Protein AF-A0A238LKL2-F1 (afdb_monomer_lite)

Sequence (122 aa):
MRPQIALPLILAACAAAPMTPAEEYAASYVGSYGPTNLCVGQELIVDLWPDRLAIGETACDIASISRAETGISDVGLSVALANCAAEGTAIPNFRVRLLQTQAGLTLASPTDNLILQRCTDL

Radius of gyration: 20.91 Å; chains: 1; bounding box: 32×40×81 Å

Secondary structure (DSSP, 8-state):
---------------PPPPPHHHHIIIII-EEEESTT--SS-S--EEE-SSEEEETTEEEEEEEEEEEE-SSS-EEEEEEEEEEEETTEE----EEEEEEETTEEEEE-SS-EEEEEE----

Organism: NCBI:txid1819565

Structure (mmCIF, N/CA/C/O backbone):
data_AF-A0A238LKL2-F1
#
_entry.id   AF-A0A238LKL2-F1
#
loop_
_atom_site.group_PDB
_atom_site.id
_atom_site.type_symbol
_atom_site.label_atom_id
_atom_site.label_alt_id
_atom_site.label_comp_id
_atom_site.label_asym_id
_atom_site.label_entity_id
_atom_site.label_seq_id
_atom_site.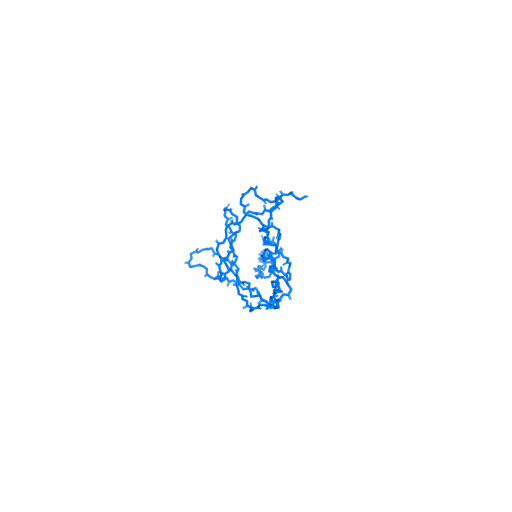pdbx_PDB_ins_code
_atom_site.Cartn_x
_atom_site.Cartn_y
_atom_site.Cartn_z
_atom_site.occupancy
_atom_site.B_iso_or_equiv
_atom_site.auth_seq_id
_atom_site.auth_comp_id
_atom_site.auth_asym_id
_atom_site.auth_atom_id
_atom_site.pdbx_PDB_model_num
ATOM 1 N N . MET A 1 1 ? 12.052 -26.686 -64.035 1.00 48.16 1 MET A N 1
ATOM 2 C CA . MET A 1 1 ? 11.518 -27.205 -62.757 1.00 48.16 1 MET A CA 1
ATOM 3 C C . MET A 1 1 ? 12.567 -27.016 -61.671 1.00 48.16 1 MET A C 1
ATOM 5 O O . MET A 1 1 ? 13.606 -27.657 -61.734 1.00 48.16 1 MET A O 1
ATOM 9 N N . ARG A 1 2 ? 12.330 -26.103 -60.725 1.00 45.91 2 ARG A N 1
ATOM 10 C CA . ARG A 1 2 ? 13.059 -25.976 -59.452 1.00 45.91 2 ARG A CA 1
ATOM 11 C C . ARG A 1 2 ? 12.063 -25.424 -58.424 1.00 45.91 2 ARG A C 1
ATOM 13 O O . ARG A 1 2 ? 11.597 -24.308 -58.637 1.00 45.91 2 ARG A O 1
ATOM 20 N N . PRO A 1 3 ? 11.686 -26.172 -57.376 1.00 48.19 3 PRO A N 1
ATOM 21 C CA . PRO A 1 3 ? 10.827 -25.637 -56.333 1.00 48.19 3 PRO A CA 1
ATOM 22 C C . PRO A 1 3 ? 11.691 -24.815 -55.371 1.00 48.19 3 PRO A C 1
ATOM 24 O O . PRO A 1 3 ? 12.616 -25.341 -54.754 1.00 48.19 3 PRO A O 1
ATOM 27 N N . GLN A 1 4 ? 11.424 -23.513 -55.271 1.00 58.84 4 GLN A N 1
ATOM 28 C CA . GLN A 1 4 ? 11.949 -22.687 -54.186 1.00 58.84 4 GLN A CA 1
ATOM 29 C C . GLN A 1 4 ? 11.039 -22.883 -52.974 1.00 58.84 4 GLN A C 1
ATOM 31 O O . GLN A 1 4 ? 9.890 -22.451 -52.968 1.00 58.84 4 GLN A O 1
ATOM 36 N N . ILE A 1 5 ? 11.552 -23.593 -51.973 1.00 58.19 5 ILE A N 1
ATOM 37 C CA . ILE A 1 5 ? 10.902 -23.769 -50.678 1.00 58.19 5 ILE A CA 1
ATOM 38 C C . ILE A 1 5 ? 11.093 -22.459 -49.910 1.00 58.19 5 ILE A C 1
ATOM 40 O O . ILE A 1 5 ? 12.181 -22.177 -49.412 1.00 58.19 5 ILE A O 1
ATOM 44 N N . ALA A 1 6 ? 10.046 -21.638 -49.854 1.00 57.47 6 ALA A N 1
ATOM 45 C CA . ALA A 1 6 ? 9.969 -20.520 -48.926 1.00 57.47 6 ALA A CA 1
ATOM 46 C C . ALA A 1 6 ? 9.584 -21.075 -47.547 1.00 57.47 6 ALA A C 1
ATOM 48 O O . ALA A 1 6 ? 8.471 -21.556 -47.347 1.00 57.47 6 ALA A O 1
ATOM 49 N N . LEU A 1 7 ? 10.537 -21.057 -46.619 1.00 55.75 7 LEU A N 1
ATOM 50 C CA . LEU A 1 7 ? 10.347 -21.441 -45.224 1.00 55.75 7 LEU A CA 1
ATOM 51 C C . LEU A 1 7 ? 9.732 -20.244 -44.470 1.00 55.75 7 LEU A C 1
ATOM 53 O O . LEU A 1 7 ? 10.362 -19.184 -44.443 1.00 55.75 7 LEU A O 1
ATOM 57 N N . PRO A 1 8 ?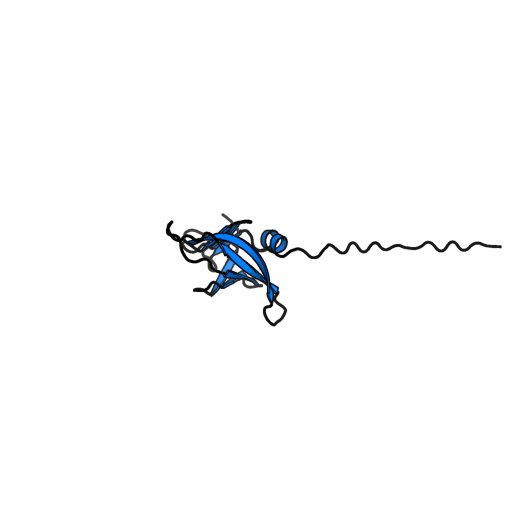 8.534 -20.346 -43.865 1.00 58.03 8 PRO A N 1
ATOM 58 C CA . PRO A 1 8 ? 7.998 -19.258 -43.061 1.00 58.03 8 PRO A CA 1
ATOM 59 C C . PRO A 1 8 ? 8.697 -19.250 -41.696 1.00 58.03 8 PRO A C 1
ATOM 61 O O . PRO A 1 8 ? 8.482 -20.135 -40.870 1.00 58.03 8 PRO A O 1
ATOM 64 N N . LEU A 1 9 ? 9.536 -18.239 -41.447 1.00 55.72 9 LEU A N 1
ATOM 65 C CA . LEU A 1 9 ? 9.941 -17.882 -40.087 1.00 55.72 9 LEU A CA 1
ATOM 66 C C . LEU A 1 9 ? 8.713 -17.327 -39.356 1.00 55.72 9 LEU A C 1
ATOM 68 O O . LEU A 1 9 ? 8.386 -16.147 -39.465 1.00 55.72 9 LEU A O 1
ATOM 72 N N . ILE A 1 10 ? 8.028 -18.182 -38.604 1.00 56.00 10 ILE A N 1
ATOM 73 C CA . ILE A 1 10 ? 7.057 -17.747 -37.603 1.00 56.00 10 ILE A CA 1
ATOM 74 C C . ILE A 1 10 ? 7.871 -17.301 -36.384 1.00 56.00 10 ILE A C 1
ATOM 76 O O . ILE A 1 10 ? 8.247 -18.118 -35.545 1.00 56.00 10 ILE A O 1
ATOM 80 N N . LEU A 1 11 ? 8.191 -16.006 -36.300 1.00 54.12 11 LEU A N 1
ATOM 81 C CA . LEU A 1 11 ? 8.621 -15.406 -35.039 1.00 54.12 11 LEU A CA 1
ATOM 82 C C . LEU A 1 11 ? 7.408 -15.384 -34.106 1.00 54.12 11 LEU A C 1
ATOM 84 O O . LEU A 1 11 ? 6.588 -14.469 -34.153 1.00 54.12 11 LEU A O 1
ATOM 88 N N . ALA A 1 12 ? 7.294 -16.402 -33.257 1.00 53.69 12 ALA A N 1
ATOM 89 C CA . ALA A 1 12 ? 6.486 -16.319 -32.054 1.00 53.69 12 ALA A CA 1
ATOM 90 C C . ALA A 1 12 ? 7.134 -15.266 -31.144 1.00 53.69 12 ALA A C 1
ATOM 92 O O . ALA A 1 12 ? 8.030 -15.564 -30.355 1.00 53.69 12 ALA A O 1
ATOM 93 N N . ALA A 1 13 ? 6.733 -14.005 -31.310 1.00 56.53 13 ALA A N 1
ATOM 94 C CA . ALA A 1 13 ? 7.011 -12.971 -30.334 1.00 56.53 13 ALA A CA 1
ATOM 95 C C . ALA A 1 13 ? 6.342 -13.412 -29.029 1.00 56.53 13 ALA A C 1
ATOM 97 O O . ALA A 1 13 ? 5.120 -13.378 -28.899 1.00 56.53 13 ALA A O 1
ATOM 98 N N . CYS A 1 14 ? 7.151 -13.887 -28.086 1.00 49.72 14 CYS A N 1
ATOM 99 C CA . CYS A 1 14 ? 6.737 -14.148 -26.719 1.00 49.72 14 CYS A CA 1
ATOM 100 C C . CYS A 1 14 ? 6.501 -12.783 -26.057 1.00 49.72 14 CYS A C 1
ATOM 102 O O . CYS A 1 14 ? 7.343 -12.273 -25.322 1.00 49.72 14 CYS A O 1
ATOM 104 N N . ALA A 1 15 ? 5.400 -12.121 -26.417 1.00 60.53 15 ALA A N 1
ATOM 105 C CA . ALA A 1 15 ? 4.915 -10.971 -25.682 1.00 60.53 15 ALA A CA 1
ATOM 106 C C . ALA A 1 15 ? 4.465 -11.515 -24.328 1.00 60.53 15 ALA A C 1
ATOM 108 O O . ALA A 1 15 ? 3.402 -12.128 -24.229 1.00 60.53 15 ALA A O 1
ATOM 109 N N . ALA A 1 16 ? 5.318 -11.373 -23.309 1.00 63.62 16 ALA A N 1
ATOM 110 C CA . ALA A 1 16 ? 4.910 -11.608 -21.935 1.00 63.62 16 ALA A CA 1
ATOM 111 C C . ALA A 1 16 ? 3.613 -10.822 -21.718 1.00 63.62 16 ALA A C 1
ATOM 113 O O . ALA A 1 16 ? 3.560 -9.623 -22.013 1.00 63.62 16 ALA A O 1
ATOM 114 N N . ALA A 1 17 ? 2.550 -11.520 -21.313 1.00 72.25 17 ALA A N 1
ATOM 115 C CA . ALA A 1 17 ? 1.276 -10.875 -21.053 1.00 72.25 17 ALA A CA 1
ATOM 116 C C . ALA A 1 17 ? 1.506 -9.715 -20.068 1.00 72.25 17 ALA A C 1
ATOM 118 O O . ALA A 1 17 ? 2.315 -9.861 -19.144 1.00 72.25 17 ALA A O 1
ATOM 119 N N . PRO A 1 18 ? 0.856 -8.555 -20.269 1.00 79.56 18 PRO A N 1
ATOM 120 C CA . PRO A 1 18 ? 1.010 -7.442 -19.351 1.00 79.56 18 PRO A CA 1
ATOM 121 C C . PRO A 1 18 ? 0.572 -7.891 -17.958 1.00 79.56 18 PRO A C 1
ATOM 123 O O . PRO A 1 18 ? -0.523 -8.425 -17.784 1.00 79.56 18 PRO A O 1
ATOM 126 N N . MET A 1 19 ? 1.451 -7.670 -16.985 1.00 87.62 19 MET A N 1
ATOM 127 C CA . MET A 1 19 ? 1.216 -8.016 -15.590 1.00 87.62 19 MET A CA 1
ATOM 128 C C . MET A 1 19 ? -0.057 -7.328 -15.079 1.00 87.62 19 MET A C 1
ATOM 130 O O . MET A 1 19 ? -0.295 -6.134 -15.324 1.00 87.62 19 MET A O 1
ATOM 134 N N . THR A 1 20 ? -0.896 -8.083 -14.376 1.00 92.56 20 THR A N 1
ATOM 135 C CA . THR A 1 20 ? -2.088 -7.546 -13.719 1.00 92.56 20 THR A CA 1
ATOM 136 C C . THR A 1 20 ? -1.687 -6.624 -12.559 1.00 92.56 20 THR A C 1
ATOM 138 O O . THR A 1 20 ? -0.599 -6.765 -12.002 1.00 92.56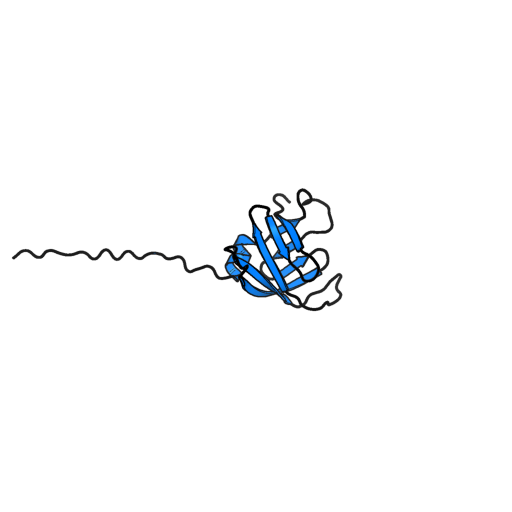 20 THR A O 1
ATOM 141 N N . PRO A 1 21 ? -2.553 -5.685 -12.133 1.00 93.69 21 PRO A N 1
ATOM 142 C CA . PRO A 1 21 ? -2.243 -4.804 -11.002 1.00 93.69 21 PRO A CA 1
ATOM 143 C C . PRO A 1 21 ? -1.941 -5.556 -9.698 1.00 93.69 21 PRO A C 1
ATOM 145 O O . PRO A 1 21 ? -1.126 -5.100 -8.902 1.00 93.69 21 PRO A O 1
ATOM 148 N N . ALA A 1 22 ? -2.580 -6.709 -9.481 1.00 93.75 22 ALA A N 1
ATOM 149 C CA . ALA A 1 22 ? -2.342 -7.537 -8.302 1.00 93.75 22 ALA A CA 1
ATOM 150 C C . ALA A 1 22 ? -0.974 -8.234 -8.348 1.00 93.75 22 ALA A C 1
ATOM 152 O O . ALA A 1 22 ? -0.264 -8.261 -7.346 1.00 93.75 22 ALA A O 1
ATOM 153 N N . GLU A 1 23 ? -0.573 -8.749 -9.512 1.00 93.94 23 GLU A N 1
ATOM 154 C CA . GLU A 1 23 ? 0.769 -9.311 -9.703 1.00 93.94 23 GLU A CA 1
ATOM 155 C C . GLU A 1 23 ? 1.850 -8.231 -9.555 1.00 93.94 23 GLU A C 1
ATOM 157 O O . GLU A 1 23 ? 2.871 -8.468 -8.914 1.00 93.94 23 GLU A O 1
ATOM 162 N N . GLU A 1 24 ? 1.606 -7.025 -10.077 1.00 93.00 24 GLU A N 1
ATOM 163 C CA . GLU A 1 24 ? 2.516 -5.885 -9.931 1.00 93.00 24 GLU A CA 1
ATOM 164 C C . GLU A 1 24 ? 2.677 -5.479 -8.465 1.00 93.00 24 GLU A C 1
ATOM 166 O O . GLU A 1 24 ? 3.800 -5.275 -7.997 1.00 93.00 24 GLU A O 1
ATOM 171 N N . TYR A 1 25 ? 1.569 -5.422 -7.724 1.00 94.12 25 TYR A N 1
ATOM 172 C CA . TYR A 1 25 ? 1.578 -5.179 -6.288 1.00 94.12 25 TYR A CA 1
ATOM 173 C C . TYR A 1 25 ? 2.430 -6.212 -5.545 1.00 94.12 25 TYR A C 1
ATOM 175 O O . TYR A 1 25 ? 3.361 -5.848 -4.825 1.00 94.12 25 TYR A O 1
ATOM 183 N N . ALA A 1 26 ? 2.162 -7.498 -5.777 1.00 94.19 26 ALA A N 1
ATOM 184 C CA . ALA A 1 26 ? 2.884 -8.585 -5.130 1.00 94.19 26 ALA A CA 1
ATOM 185 C C . ALA A 1 26 ? 4.387 -8.563 -5.453 1.00 94.19 26 ALA A C 1
ATOM 187 O O . ALA A 1 26 ? 5.210 -8.783 -4.569 1.00 94.19 2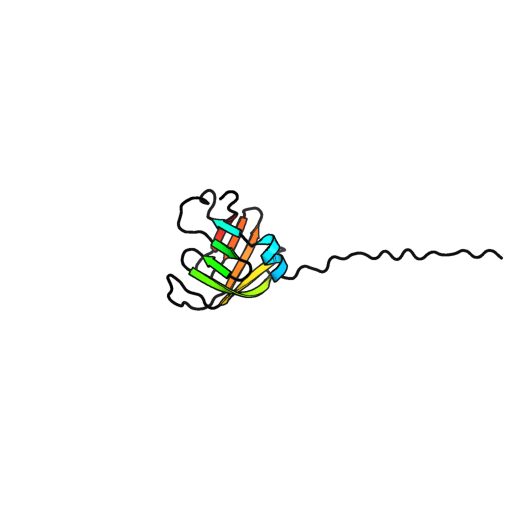6 ALA A O 1
ATOM 188 N N . ALA A 1 27 ? 4.751 -8.272 -6.703 1.00 91.81 27 ALA A N 1
ATOM 189 C CA . ALA A 1 27 ? 6.139 -8.291 -7.150 1.00 91.81 27 ALA A CA 1
ATOM 190 C C . ALA A 1 27 ? 6.938 -7.047 -6.728 1.00 91.81 27 ALA A C 1
ATOM 192 O O . ALA A 1 27 ? 8.129 -7.156 -6.445 1.00 91.81 27 ALA A O 1
ATOM 193 N N . SER A 1 28 ? 6.308 -5.868 -6.717 1.00 90.75 28 SER A N 1
ATOM 194 C CA . SER A 1 28 ? 7.025 -4.585 -6.610 1.00 90.75 28 SER A CA 1
ATOM 195 C C . SER A 1 28 ? 6.781 -3.838 -5.298 1.00 90.75 28 SER A C 1
ATOM 197 O O . SER A 1 28 ? 7.641 -3.066 -4.870 1.00 90.75 28 SER A O 1
ATOM 199 N N . TYR A 1 29 ? 5.641 -4.069 -4.644 1.00 93.75 29 TYR A N 1
ATOM 200 C CA . TYR A 1 29 ? 5.193 -3.282 -3.492 1.00 93.75 29 TYR A CA 1
ATOM 201 C C . TYR A 1 29 ? 5.167 -4.069 -2.181 1.00 93.75 29 TYR A C 1
ATOM 203 O O . TYR A 1 29 ? 5.236 -3.458 -1.128 1.00 93.75 29 TYR A O 1
ATOM 211 N N . VAL A 1 30 ? 5.095 -5.402 -2.197 1.00 94.75 30 VAL A N 1
ATOM 212 C CA . VAL A 1 30 ? 5.135 -6.188 -0.951 1.00 94.75 30 VAL A CA 1
ATOM 213 C C . VAL A 1 30 ? 6.477 -5.999 -0.235 1.00 94.75 30 VAL A C 1
ATOM 215 O O . VAL A 1 30 ? 7.550 -6.051 -0.853 1.00 94.75 30 VAL A O 1
ATOM 218 N N . GLY A 1 31 ? 6.409 -5.766 1.075 1.00 92.06 31 GLY A N 1
ATOM 219 C CA . GLY A 1 31 ? 7.550 -5.500 1.944 1.00 92.06 31 GLY A CA 1
ATOM 220 C C . GLY A 1 31 ? 7.222 -4.534 3.082 1.00 92.06 31 GLY A C 1
ATOM 221 O O . GLY A 1 31 ? 6.116 -4.001 3.167 1.00 92.06 31 GLY A O 1
ATOM 222 N N . SER A 1 32 ? 8.218 -4.302 3.931 1.00 90.69 32 SER A N 1
ATOM 223 C CA . SER A 1 32 ? 8.159 -3.328 5.020 1.00 90.69 32 SER A CA 1
ATOM 224 C C . SER A 1 32 ? 8.834 -2.026 4.606 1.00 90.69 32 SER A C 1
ATOM 226 O O . SER A 1 32 ? 9.887 -2.024 3.955 1.00 90.69 32 SER A O 1
ATOM 228 N N . TYR A 1 33 ? 8.221 -0.914 4.985 1.00 90.38 33 TYR A N 1
ATOM 229 C CA . TYR A 1 33 ? 8.642 0.426 4.611 1.00 90.38 33 TYR A CA 1
ATOM 230 C C . TYR A 1 33 ? 8.642 1.341 5.827 1.00 90.38 33 TYR A C 1
ATOM 232 O O . TYR A 1 33 ? 7.744 1.280 6.662 1.00 90.38 33 TYR A O 1
ATOM 240 N N . GLY A 1 34 ? 9.624 2.232 5.888 1.00 88.69 34 GLY A N 1
ATOM 241 C CA . GLY A 1 34 ? 9.727 3.236 6.940 1.00 88.69 34 GLY A CA 1
ATOM 242 C C . GLY A 1 34 ? 10.219 4.578 6.401 1.00 88.69 34 GLY A C 1
ATOM 243 O O . GLY A 1 34 ? 10.691 4.662 5.262 1.00 88.69 34 GLY A O 1
ATOM 244 N N . PRO A 1 35 ? 10.114 5.657 7.190 1.00 81.19 35 PRO A N 1
ATOM 245 C CA . PRO A 1 35 ? 10.762 6.918 6.859 1.00 81.19 35 PRO A CA 1
ATOM 246 C C . PRO A 1 35 ? 12.288 6.736 6.735 1.00 81.19 35 PRO A C 1
ATOM 248 O O . PRO A 1 35 ? 12.893 5.899 7.406 1.00 81.19 35 PRO A O 1
ATOM 251 N N . THR A 1 36 ? 12.908 7.510 5.841 1.00 70.00 36 THR A N 1
ATOM 252 C CA . THR A 1 36 ? 14.336 7.438 5.479 1.00 70.00 36 THR A CA 1
ATOM 253 C C . THR A 1 36 ? 15.248 7.279 6.710 1.00 70.00 36 THR A C 1
ATOM 255 O O . THR A 1 36 ? 15.207 8.114 7.610 1.00 70.00 36 THR A O 1
ATOM 258 N N . ASN A 1 37 ? 16.106 6.248 6.720 1.00 62.56 37 ASN A N 1
ATOM 259 C CA . ASN A 1 37 ? 17.050 5.875 7.799 1.00 62.56 37 ASN A CA 1
ATOM 260 C C . ASN A 1 37 ? 16.456 5.315 9.111 1.00 62.56 37 ASN A C 1
ATOM 262 O O . ASN A 1 37 ? 17.198 5.174 10.082 1.00 62.56 37 ASN A O 1
ATOM 266 N N . LEU A 1 38 ? 15.162 4.985 9.175 1.00 65.44 38 LEU A N 1
ATOM 267 C CA . LEU A 1 38 ? 14.487 4.628 10.437 1.00 65.44 38 LEU A CA 1
ATOM 268 C C . LEU A 1 38 ? 13.884 3.214 10.461 1.00 65.44 38 LEU A C 1
ATOM 270 O O . LEU A 1 38 ? 12.980 2.937 11.241 1.00 65.44 38 LEU A O 1
ATOM 274 N N . CYS A 1 39 ? 14.402 2.293 9.646 1.00 69.25 39 CYS A N 1
ATOM 275 C CA . CYS A 1 39 ? 13.880 0.924 9.533 1.00 69.25 39 CYS A CA 1
ATOM 276 C C . CYS A 1 39 ? 14.069 0.027 10.773 1.00 69.25 39 CYS A C 1
ATOM 278 O O . CYS A 1 39 ? 13.592 -1.103 10.775 1.00 69.25 39 CYS A O 1
ATOM 280 N N . VAL A 1 40 ? 14.731 0.508 11.832 1.00 60.91 40 VAL A N 1
ATOM 281 C CA . VAL A 1 40 ? 14.961 -0.250 13.070 1.00 60.91 40 VAL A CA 1
ATOM 282 C C . VAL A 1 40 ? 14.462 0.554 14.275 1.00 60.91 40 VAL A C 1
ATOM 284 O O . VAL A 1 40 ? 15.014 1.604 14.594 1.00 60.91 40 VAL A O 1
ATOM 287 N N . GLY A 1 41 ? 13.448 0.033 14.977 1.00 58.66 41 GLY A N 1
ATOM 288 C CA . GLY A 1 41 ? 13.101 0.453 16.344 1.00 58.66 41 GLY A CA 1
ATOM 289 C C . GLY A 1 41 ? 12.115 1.619 16.529 1.00 58.66 41 GLY A C 1
ATOM 290 O O . GLY A 1 41 ? 12.121 2.213 17.608 1.00 58.66 41 GLY A O 1
ATOM 291 N N . GLN A 1 42 ? 11.273 1.970 15.546 1.00 55.84 42 GLN A N 1
ATOM 292 C CA . GLN A 1 42 ? 10.270 3.050 15.682 1.00 55.84 42 GLN A CA 1
ATOM 293 C C . GLN A 1 42 ? 8.896 2.717 15.049 1.00 55.84 42 GLN A C 1
ATOM 295 O O . GLN A 1 42 ? 8.795 1.874 14.163 1.00 55.84 42 GLN A O 1
ATOM 300 N N . GLU A 1 43 ? 7.864 3.429 15.528 1.00 56.03 43 GLU A N 1
ATOM 301 C CA . GLU A 1 43 ? 6.405 3.183 15.455 1.00 56.03 43 GLU A CA 1
ATOM 302 C C . GLU A 1 43 ? 5.714 3.266 14.081 1.00 56.03 43 GLU A C 1
ATOM 304 O O . GLU A 1 43 ? 4.555 2.871 13.974 1.00 56.03 43 GLU A O 1
ATOM 309 N N . LEU A 1 44 ? 6.359 3.773 13.025 1.00 62.53 44 LEU A N 1
ATOM 310 C CA . LEU A 1 44 ? 5.666 4.043 11.756 1.00 62.53 44 LEU A CA 1
ATOM 311 C C . LEU A 1 44 ? 6.217 3.191 10.620 1.00 62.53 44 LEU A C 1
ATOM 313 O O . LEU A 1 44 ? 6.874 3.667 9.692 1.00 62.53 44 LEU A O 1
ATOM 317 N N . ILE A 1 45 ? 5.930 1.899 10.747 1.00 73.38 45 ILE A N 1
ATOM 318 C CA . ILE A 1 45 ? 6.162 0.906 9.709 1.00 73.38 45 ILE A CA 1
ATOM 319 C C . ILE A 1 45 ? 4.882 0.800 8.883 1.00 73.38 45 ILE A C 1
ATOM 321 O O . ILE A 1 45 ? 3.776 0.654 9.412 1.00 73.38 45 ILE A O 1
ATOM 325 N N . VAL A 1 46 ? 5.038 0.926 7.569 1.00 90.12 46 VAL A N 1
ATOM 326 C CA . VAL A 1 46 ? 4.025 0.484 6.619 1.00 90.12 46 VAL A CA 1
ATOM 327 C C . VAL A 1 46 ? 4.415 -0.910 6.174 1.00 90.12 46 VAL A C 1
ATOM 329 O O . VAL A 1 46 ? 5.450 -1.092 5.533 1.00 90.12 46 VAL A O 1
ATOM 332 N N . ASP A 1 47 ? 3.569 -1.878 6.490 1.00 92.06 47 ASP A N 1
ATOM 333 C CA . ASP A 1 47 ? 3.749 -3.261 6.079 1.00 92.06 47 ASP A CA 1
ATOM 334 C C . ASP A 1 47 ? 2.748 -3.604 4.982 1.00 92.06 47 ASP A C 1
ATOM 336 O O . ASP A 1 47 ? 1.530 -3.494 5.147 1.00 92.06 47 ASP A O 1
ATOM 340 N N . LEU A 1 48 ? 3.284 -4.001 3.833 1.00 94.94 48 LEU A N 1
ATOM 341 C CA . LEU A 1 48 ? 2.520 -4.398 2.661 1.00 94.94 48 LEU A CA 1
ATOM 342 C C . LEU A 1 48 ? 2.642 -5.914 2.488 1.00 94.94 48 LEU A C 1
ATOM 344 O O . LEU A 1 48 ? 3.712 -6.411 2.132 1.00 94.94 48 LEU A O 1
ATOM 348 N N . TRP A 1 49 ? 1.548 -6.641 2.712 1.00 95.56 49 TRP A N 1
ATOM 349 C CA . TRP A 1 49 ? 1.415 -8.079 2.458 1.00 95.56 49 TRP A CA 1
ATOM 350 C C . TRP A 1 49 ? 0.555 -8.335 1.219 1.00 95.56 49 TRP A C 1
ATOM 352 O O . TRP A 1 49 ? -0.170 -7.442 0.792 1.00 95.56 49 TRP A O 1
ATOM 362 N N . PRO A 1 50 ? 0.576 -9.551 0.640 1.00 95.75 50 PRO A N 1
ATOM 363 C CA . PRO A 1 50 ? -0.194 -9.852 -0.569 1.00 95.75 50 PRO A CA 1
ATOM 364 C C . PRO A 1 50 ? -1.702 -9.570 -0.468 1.00 95.75 50 PRO A C 1
ATOM 366 O O . PRO A 1 50 ? -2.322 -9.205 -1.463 1.00 95.75 50 PRO A O 1
ATOM 369 N N . ASP A 1 51 ? -2.284 -9.742 0.716 1.00 96.88 51 ASP A N 1
ATOM 370 C CA . ASP A 1 51 ? -3.719 -9.655 0.996 1.00 96.88 51 ASP A CA 1
ATOM 371 C C . ASP A 1 51 ? -4.078 -8.607 2.062 1.00 96.88 51 ASP A C 1
ATOM 373 O O . ASP A 1 51 ? -5.259 -8.356 2.305 1.00 96.88 51 ASP A O 1
ATOM 377 N N . ARG A 1 52 ? -3.080 -7.967 2.679 1.00 96.00 52 ARG A N 1
ATOM 378 C CA . ARG A 1 52 ? -3.257 -7.067 3.822 1.00 96.00 52 ARG A CA 1
ATOM 379 C C . ARG A 1 52 ? -2.295 -5.890 3.759 1.00 96.00 52 ARG A C 1
ATOM 381 O O . ARG A 1 52 ? -1.181 -6.000 3.259 1.00 96.00 52 ARG A O 1
ATOM 388 N N . LEU A 1 53 ? -2.703 -4.771 4.338 1.00 94.94 53 LEU A N 1
ATOM 389 C CA . LEU A 1 53 ? -1.880 -3.580 4.500 1.00 94.94 53 LEU A CA 1
ATOM 390 C C . LEU A 1 53 ? -1.972 -3.088 5.948 1.00 94.94 53 LEU A C 1
ATOM 392 O O . LEU A 1 53 ? -3.076 -2.993 6.488 1.00 94.94 53 LEU A O 1
ATOM 396 N N . ALA A 1 54 ? -0.836 -2.751 6.561 1.00 93.00 54 ALA A N 1
ATOM 397 C CA . ALA A 1 54 ? -0.786 -2.038 7.835 1.00 93.00 54 ALA A CA 1
ATOM 398 C C . ALA A 1 54 ? -0.034 -0.706 7.717 1.00 93.00 54 ALA A C 1
ATOM 400 O O . ALA A 1 54 ? 0.943 -0.593 6.982 1.00 93.00 54 ALA A O 1
ATOM 401 N N . ILE A 1 55 ? -0.520 0.303 8.440 1.00 90.19 55 ILE A N 1
ATOM 402 C CA . ILE A 1 55 ? 0.073 1.634 8.595 1.00 90.19 55 ILE A CA 1
ATOM 403 C C . ILE A 1 55 ? 0.074 1.930 10.094 1.00 90.19 55 ILE A C 1
ATOM 405 O O . ILE A 1 55 ? -0.981 2.237 10.659 1.00 90.19 55 ILE A O 1
ATOM 409 N N . GLY A 1 56 ? 1.234 1.808 10.742 1.00 87.88 56 GLY A N 1
ATOM 410 C CA . GLY A 1 56 ? 1.310 1.882 12.203 1.00 87.88 56 GLY A CA 1
ATOM 411 C C . GLY A 1 56 ? 0.372 0.854 12.846 1.00 87.88 56 GLY A C 1
ATOM 412 O O . GLY A 1 56 ? 0.437 -0.334 12.540 1.00 87.88 56 GLY A O 1
ATOM 413 N N . GLU A 1 57 ? -0.553 1.313 13.688 1.00 88.06 57 GLU A N 1
ATOM 414 C CA . GLU A 1 57 ? -1.524 0.455 14.391 1.00 88.06 57 GLU A CA 1
ATOM 415 C C . GLU A 1 57 ? -2.810 0.180 13.598 1.00 88.06 57 GLU A C 1
ATOM 417 O O . GLU A 1 57 ? -3.691 -0.552 14.057 1.00 88.06 57 GLU A O 1
ATOM 422 N N . THR A 1 58 ? -2.940 0.772 12.407 1.00 92.12 58 THR A N 1
ATOM 423 C CA . THR A 1 58 ? -4.075 0.531 11.515 1.00 92.12 58 THR A CA 1
ATOM 424 C C . THR A 1 58 ? -3.767 -0.625 10.586 1.00 92.12 58 THR A C 1
ATOM 426 O O . THR A 1 58 ? -2.768 -0.594 9.876 1.00 92.12 58 THR A O 1
ATOM 429 N N . ALA A 1 59 ? -4.656 -1.609 10.513 1.00 94.62 59 ALA A N 1
ATOM 430 C CA . ALA A 1 59 ? -4.538 -2.713 9.577 1.00 94.62 59 ALA A CA 1
ATOM 431 C C . ALA A 1 59 ? -5.852 -2.970 8.836 1.00 94.62 59 ALA A C 1
ATOM 433 O O . ALA A 1 59 ? -6.928 -2.934 9.430 1.00 94.62 59 ALA A O 1
ATOM 434 N N . CYS A 1 60 ? -5.747 -3.261 7.543 1.00 97.50 60 CYS A N 1
ATOM 435 C CA . CYS A 1 60 ? -6.879 -3.504 6.656 1.00 97.50 60 CYS A CA 1
ATOM 436 C C . CYS A 1 60 ? -6.600 -4.670 5.703 1.00 97.50 60 CYS A C 1
ATOM 438 O O . CYS A 1 60 ? -5.457 -4.873 5.288 1.00 97.50 60 CYS A O 1
ATOM 440 N N . ASP A 1 61 ? -7.654 -5.353 5.273 1.00 98.25 61 ASP A N 1
ATOM 441 C CA . ASP A 1 61 ? -7.606 -6.313 4.172 1.00 98.25 61 ASP A CA 1
ATOM 442 C C . ASP A 1 61 ? -7.612 -5.581 2.826 1.00 98.25 61 ASP A C 1
ATOM 444 O O . ASP A 1 61 ? -8.219 -4.516 2.669 1.00 98.25 61 ASP A O 1
ATOM 448 N N . ILE A 1 62 ? -6.978 -6.167 1.816 1.00 97.94 62 ILE A N 1
ATOM 449 C CA . ILE A 1 62 ? -6.999 -5.646 0.451 1.00 97.94 62 ILE A CA 1
ATOM 450 C C . ILE A 1 62 ? -8.230 -6.188 -0.276 1.00 97.94 62 ILE A C 1
ATOM 452 O O . ILE A 1 62 ? -8.326 -7.372 -0.584 1.00 97.94 62 ILE A O 1
ATOM 456 N N . ALA A 1 63 ? -9.168 -5.302 -0.610 1.00 98.06 63 ALA A N 1
ATOM 457 C CA . ALA A 1 63 ? -10.384 -5.665 -1.335 1.00 98.06 63 ALA A CA 1
ATOM 458 C C . ALA A 1 63 ? -10.197 -5.663 -2.858 1.00 98.06 63 ALA A C 1
ATOM 460 O O . ALA A 1 63 ? -10.787 -6.477 -3.565 1.00 98.06 63 ALA A O 1
ATOM 461 N N . SER A 1 64 ? -9.427 -4.712 -3.395 1.00 97.25 64 SER A N 1
ATOM 462 C CA . SER A 1 64 ? -9.110 -4.662 -4.829 1.00 97.25 64 SER A CA 1
ATOM 463 C C . SER A 1 64 ? -7.893 -3.793 -5.114 1.00 97.25 64 SER A C 1
ATOM 465 O O . SER A 1 64 ? -7.610 -2.841 -4.386 1.00 97.25 64 SER A O 1
ATOM 467 N N . ILE A 1 65 ? -7.208 -4.094 -6.217 1.00 96.81 65 ILE A N 1
ATOM 468 C CA . ILE A 1 65 ? -6.062 -3.332 -6.713 1.00 96.81 65 ILE A CA 1
ATOM 469 C C . ILE A 1 65 ? -6.341 -2.949 -8.164 1.00 96.81 65 ILE A C 1
ATOM 471 O O . ILE A 1 65 ? -6.662 -3.801 -8.992 1.00 96.81 65 ILE A O 1
ATOM 475 N N . SER A 1 66 ? -6.220 -1.664 -8.480 1.00 95.06 66 SER A N 1
ATOM 476 C CA . SER A 1 66 ? -6.408 -1.131 -9.829 1.00 95.06 66 SER A CA 1
ATOM 477 C C . SER A 1 66 ? -5.281 -0.172 -10.193 1.00 95.06 66 SER A C 1
ATOM 479 O O . SER A 1 66 ? -4.671 0.434 -9.315 1.00 95.06 66 SER A O 1
ATOM 481 N N . ARG A 1 67 ? -5.017 0.020 -11.489 1.00 91.81 67 ARG A N 1
ATOM 482 C CA . ARG A 1 67 ? -4.082 1.065 -11.932 1.00 91.81 67 ARG A CA 1
ATOM 483 C C . ARG A 1 67 ? -4.659 2.435 -11.580 1.00 91.81 67 ARG A C 1
ATOM 485 O O . ARG A 1 67 ? -5.845 2.680 -11.793 1.00 91.81 67 ARG A O 1
ATOM 492 N N . ALA A 1 68 ? -3.832 3.301 -11.012 1.00 84.38 68 ALA A N 1
ATOM 493 C CA . ALA A 1 68 ? -4.154 4.701 -10.807 1.00 84.38 68 ALA A CA 1
ATOM 494 C C . ALA A 1 68 ? -3.485 5.503 -11.921 1.00 84.38 68 ALA A C 1
ATOM 496 O O . ALA A 1 68 ? -2.258 5.540 -12.002 1.00 84.38 68 ALA A O 1
ATOM 497 N N . GLU A 1 69 ? -4.273 6.172 -12.756 1.00 69.31 69 GLU A N 1
ATOM 498 C CA . GLU A 1 69 ? -3.721 7.152 -13.684 1.00 69.31 69 GLU A CA 1
ATOM 499 C C . GLU A 1 69 ? -3.248 8.352 -12.859 1.00 69.31 69 GLU A C 1
ATOM 501 O O . GLU A 1 69 ? -4.042 9.087 -12.269 1.00 69.31 69 GLU A O 1
ATOM 506 N N . THR A 1 70 ? -1.932 8.514 -12.731 1.00 60.28 70 THR A N 1
ATOM 507 C CA . THR A 1 70 ? -1.364 9.805 -12.351 1.00 60.28 70 THR A CA 1
ATOM 508 C C . THR A 1 70 ? -1.062 10.512 -13.670 1.00 60.28 70 THR A C 1
ATOM 510 O O . THR A 1 70 ? -0.552 9.891 -14.597 1.00 60.28 70 THR A O 1
ATOM 513 N N . GLY A 1 71 ? -1.498 11.763 -13.826 1.00 50.25 71 GLY A N 1
ATOM 514 C CA . GLY A 1 71 ? -1.645 12.420 -15.134 1.00 50.25 71 GLY A CA 1
ATOM 515 C C . GLY A 1 71 ? -0.377 12.606 -15.981 1.00 50.25 71 GLY A C 1
ATOM 516 O O . GLY A 1 71 ? -0.457 13.287 -16.998 1.00 50.25 71 GLY A O 1
ATOM 517 N N . ILE A 1 72 ? 0.779 12.058 -15.592 1.00 44.97 72 ILE A N 1
ATOM 518 C CA . ILE A 1 72 ? 2.045 12.146 -16.323 1.00 44.97 72 ILE A CA 1
ATOM 519 C C . ILE A 1 72 ? 2.853 10.865 -16.063 1.00 44.97 72 ILE A C 1
ATOM 521 O O . ILE A 1 72 ? 3.503 10.779 -15.035 1.00 44.97 72 ILE A O 1
ATOM 525 N N . SER A 1 73 ? 2.806 9.896 -16.988 1.00 52.22 73 SER A N 1
ATOM 526 C CA . SER A 1 73 ? 3.689 8.711 -17.156 1.00 52.22 73 SER A CA 1
ATOM 527 C C . SER A 1 73 ? 3.974 7.763 -15.974 1.00 52.22 73 SER A C 1
ATOM 529 O O . SER A 1 73 ? 4.447 6.653 -16.211 1.00 52.22 73 SER A O 1
ATOM 531 N N . ASP A 1 74 ? 3.645 8.129 -14.743 1.00 57.75 74 ASP A N 1
ATOM 532 C CA . ASP A 1 74 ? 3.860 7.340 -13.542 1.00 57.75 74 ASP A CA 1
ATOM 533 C C . ASP A 1 74 ? 2.568 6.582 -13.227 1.00 57.75 74 ASP A C 1
ATOM 535 O O . ASP A 1 74 ? 1.602 7.120 -12.679 1.00 57.75 74 ASP A O 1
ATOM 539 N N . VAL A 1 75 ? 2.509 5.317 -13.635 1.00 72.38 75 VAL A N 1
ATOM 540 C CA . VAL A 1 75 ? 1.374 4.446 -13.320 1.00 72.38 75 VAL A CA 1
ATOM 541 C C . VAL A 1 75 ? 1.571 3.918 -11.903 1.00 72.38 75 VAL A C 1
ATOM 543 O O . VAL A 1 75 ? 2.388 3.034 -11.669 1.00 72.38 75 VAL A O 1
ATOM 546 N N . GLY A 1 76 ? 0.834 4.485 -10.950 1.00 89.06 76 GLY A N 1
ATOM 547 C CA . GLY A 1 76 ? 0.751 3.958 -9.589 1.00 89.06 76 GLY A CA 1
ATOM 548 C C . GLY A 1 76 ? -0.349 2.906 -9.453 1.00 89.06 76 GLY A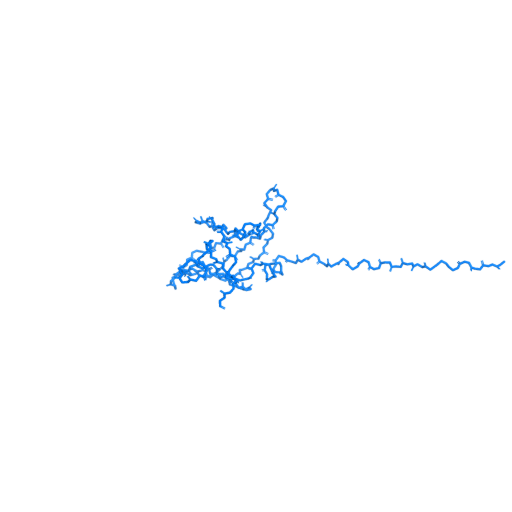 C 1
ATOM 549 O O . GLY A 1 76 ? -1.137 2.659 -10.373 1.00 89.06 76 GLY A O 1
ATOM 550 N N . LEU A 1 77 ? -0.466 2.332 -8.262 1.00 94.25 77 LEU A N 1
ATOM 551 C CA . LEU A 1 77 ? -1.565 1.451 -7.888 1.00 94.25 77 LEU A CA 1
ATOM 552 C C . LEU A 1 77 ? -2.530 2.169 -6.953 1.00 94.25 77 LEU A C 1
ATOM 554 O O . LEU A 1 77 ? -2.139 2.916 -6.061 1.00 94.25 77 LEU A O 1
ATOM 558 N N . SER A 1 78 ? -3.818 1.924 -7.146 1.00 95.38 78 SER A N 1
ATOM 559 C CA . SER A 1 78 ? -4.846 2.256 -6.180 1.00 95.38 78 SER A CA 1
ATOM 560 C C . SER A 1 78 ? -5.337 0.986 -5.505 1.00 95.38 78 SER A C 1
ATOM 562 O O . SER A 1 78 ? -5.832 0.079 -6.171 1.00 95.38 78 SER A O 1
ATOM 564 N N . VAL A 1 79 ? -5.238 0.951 -4.181 1.00 96.88 79 VAL A N 1
ATOM 565 C CA . VAL A 1 79 ? -5.605 -0.204 -3.363 1.00 96.88 79 VAL A CA 1
ATOM 566 C C . VAL A 1 79 ? -6.831 0.164 -2.541 1.00 96.88 79 VAL A C 1
ATOM 568 O O . VAL A 1 79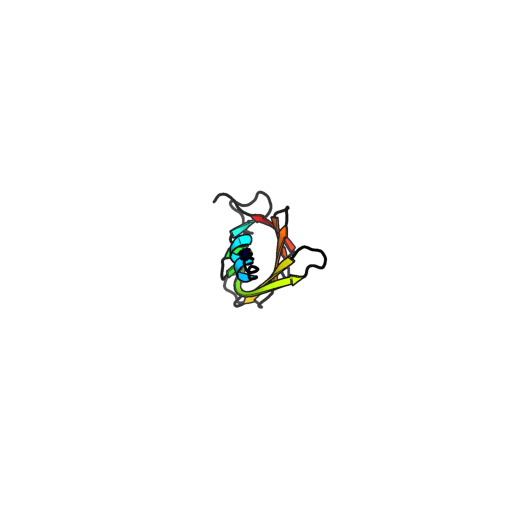 ? -6.791 1.100 -1.742 1.00 96.88 79 VAL A O 1
ATOM 571 N N . ALA A 1 80 ? -7.941 -0.532 -2.775 1.00 97.62 80 ALA A N 1
ATOM 572 C CA . ALA A 1 80 ? -9.131 -0.425 -1.945 1.00 97.62 80 ALA A CA 1
ATOM 573 C C . ALA A 1 80 ? -8.957 -1.316 -0.718 1.00 97.62 80 ALA A C 1
ATOM 575 O O . ALA A 1 80 ? -8.700 -2.512 -0.865 1.00 97.62 80 ALA A O 1
ATOM 576 N N . LEU A 1 81 ? -9.127 -0.736 0.462 1.00 98.00 81 LEU A N 1
ATOM 577 C CA . LEU A 1 81 ? -8.977 -1.420 1.733 1.00 98.00 81 LEU A CA 1
ATOM 578 C C . LEU A 1 81 ? -10.347 -1.694 2.351 1.00 98.00 81 LEU A C 1
ATOM 580 O O . LEU A 1 81 ? -11.264 -0.879 2.240 1.00 98.00 81 LEU A O 1
ATOM 584 N N . ALA A 1 82 ? -10.480 -2.854 2.982 1.00 98.00 82 ALA A N 1
ATOM 585 C CA . ALA A 1 82 ? -11.673 -3.302 3.681 1.00 98.00 82 ALA A CA 1
ATOM 586 C C . ALA A 1 82 ? -11.320 -3.825 5.076 1.00 98.00 82 ALA A C 1
ATOM 588 O O . ALA A 1 82 ? -10.153 -4.058 5.381 1.00 98.00 82 ALA A O 1
ATOM 589 N N . ASN A 1 83 ? -12.340 -4.005 5.917 1.00 97.75 83 ASN A N 1
ATOM 590 C CA . ASN A 1 83 ? -12.203 -4.528 7.279 1.00 97.75 83 ASN A CA 1
ATOM 591 C C . ASN A 1 83 ? -11.124 -3.789 8.090 1.00 97.75 83 ASN A C 1
ATOM 593 O O . ASN A 1 83 ? -10.372 -4.398 8.846 1.00 97.75 83 ASN A O 1
ATOM 597 N N . CYS A 1 84 ? -11.028 -2.471 7.898 1.00 97.31 84 CYS A N 1
ATOM 598 C CA . CYS A 1 84 ? -10.010 -1.665 8.550 1.00 97.31 84 CYS A CA 1
ATOM 599 C C . CYS A 1 84 ? -10.251 -1.575 10.060 1.00 97.31 84 CYS A C 1
ATOM 601 O O . CYS A 1 84 ? -11.362 -1.276 10.507 1.00 97.31 84 CYS A O 1
ATOM 603 N N . ALA A 1 85 ? -9.190 -1.764 10.839 1.00 97.19 85 ALA A N 1
ATOM 604 C CA . ALA A 1 85 ? -9.202 -1.568 12.280 1.00 97.19 85 ALA A CA 1
ATOM 605 C C . ALA A 1 85 ? -7.930 -0.858 12.750 1.00 97.19 85 ALA A C 1
ATOM 607 O O . ALA A 1 85 ? -6.837 -1.196 12.301 1.00 97.19 85 ALA A O 1
ATOM 608 N N . ALA A 1 86 ? -8.080 0.088 13.673 1.00 93.50 86 ALA A N 1
ATOM 609 C CA . ALA A 1 86 ? -6.989 0.750 14.383 1.00 93.50 86 ALA A CA 1
ATOM 610 C C . ALA A 1 86 ? -7.082 0.384 15.866 1.00 93.50 86 ALA A C 1
ATOM 612 O O . ALA A 1 86 ? -8.155 0.519 16.456 1.00 93.50 86 ALA A O 1
ATOM 613 N N . GLU A 1 87 ? -6.004 -0.160 16.439 1.00 90.81 87 GLU A N 1
ATOM 614 C CA . GLU A 1 87 ? -5.977 -0.633 17.838 1.00 90.81 87 GLU A CA 1
ATOM 615 C C . GLU A 1 87 ? -7.142 -1.598 18.174 1.00 90.81 87 GLU A C 1
ATOM 617 O O . GLU A 1 87 ? -7.724 -1.589 19.258 1.00 90.81 87 GLU A O 1
ATOM 622 N N . GLY A 1 88 ? -7.551 -2.419 17.199 1.00 90.94 88 GLY A N 1
ATOM 623 C CA . GLY A 1 88 ? -8.683 -3.348 17.327 1.00 90.94 88 GLY A CA 1
ATOM 624 C C . GLY A 1 88 ? -10.074 -2.708 17.213 1.00 90.94 88 GLY A C 1
ATOM 625 O O . GLY A 1 88 ? -11.074 -3.426 17.201 1.00 90.94 88 GLY A O 1
ATOM 626 N N . THR A 1 89 ? -10.163 -1.386 17.070 1.00 96.25 89 THR A N 1
ATOM 627 C CA . THR A 1 89 ? -11.419 -0.671 16.820 1.00 96.25 89 THR A CA 1
ATOM 628 C C . THR A 1 89 ? -11.666 -0.558 15.322 1.00 96.25 89 THR A C 1
ATOM 630 O O . THR A 1 89 ? -10.817 -0.066 14.583 1.00 96.25 89 THR A O 1
ATOM 633 N N . ALA A 1 90 ? -12.840 -0.994 14.860 1.00 97.31 90 ALA A N 1
ATOM 634 C CA . ALA A 1 90 ? -13.220 -0.872 13.456 1.00 97.31 90 ALA A CA 1
ATOM 635 C C . ALA A 1 90 ? -13.294 0.604 13.031 1.00 97.31 90 ALA A C 1
ATOM 637 O O . ALA A 1 90 ? -13.944 1.418 13.691 1.00 97.31 90 ALA A O 1
ATOM 638 N N . ILE A 1 91 ? -12.667 0.926 11.903 1.00 96.06 91 ILE A N 1
ATOM 639 C CA . ILE A 1 91 ? -12.678 2.259 11.295 1.00 96.06 91 ILE A CA 1
ATOM 640 C C . ILE A 1 91 ? -13.264 2.187 9.877 1.00 96.06 91 ILE A C 1
ATOM 642 O O . ILE A 1 91 ? -13.372 1.099 9.305 1.00 96.06 91 ILE A O 1
ATOM 646 N N . PRO A 1 92 ? -13.665 3.321 9.276 1.00 96.75 92 PRO A N 1
ATOM 647 C CA . PRO A 1 92 ? -14.154 3.326 7.905 1.00 96.75 92 PRO A CA 1
ATOM 648 C C . PRO A 1 92 ? -13.131 2.755 6.918 1.00 96.75 92 PRO A C 1
ATOM 650 O O . PRO A 1 92 ? -11.940 3.032 7.010 1.00 96.75 92 PRO A O 1
ATOM 653 N N . ASN A 1 93 ? -13.622 2.009 5.932 1.00 96.88 93 ASN A N 1
ATOM 654 C CA . ASN A 1 93 ? -12.831 1.550 4.796 1.00 96.88 93 ASN A CA 1
ATOM 655 C C . ASN A 1 93 ? -12.367 2.739 3.949 1.00 96.88 93 ASN A C 1
ATOM 657 O O . ASN A 1 93 ? -13.115 3.699 3.744 1.00 96.88 93 ASN A O 1
ATOM 661 N N . PHE A 1 94 ? -11.162 2.653 3.397 1.00 96.00 94 PHE A N 1
ATOM 662 C CA . PHE A 1 94 ? -10.607 3.710 2.560 1.00 96.00 94 PHE A CA 1
ATOM 663 C C . PHE A 1 94 ? -9.745 3.153 1.434 1.00 96.00 94 PHE A C 1
ATOM 665 O O . PHE A 1 94 ? -9.625 1.949 1.225 1.00 96.00 94 PHE A O 1
ATOM 672 N N . ARG A 1 95 ? -9.185 4.058 0.641 1.00 95.38 95 ARG A N 1
ATOM 673 C CA . ARG A 1 95 ? -8.327 3.735 -0.489 1.00 95.38 95 ARG A CA 1
ATOM 674 C C . ARG A 1 95 ? -6.984 4.398 -0.277 1.00 95.38 95 ARG A C 1
ATOM 676 O O . ARG A 1 95 ? -6.934 5.559 0.122 1.00 95.38 95 ARG A O 1
ATOM 683 N N . VAL A 1 96 ? -5.923 3.674 -0.598 1.00 95.06 96 VAL A N 1
ATOM 684 C CA . VAL A 1 96 ? -4.581 4.244 -0.688 1.00 95.06 96 VAL A CA 1
ATOM 685 C C . VAL A 1 96 ? -4.122 4.274 -2.136 1.00 95.06 96 VAL A C 1
ATOM 687 O O . VAL A 1 96 ? -4.606 3.521 -2.992 1.00 95.06 96 VAL A O 1
ATOM 690 N N . ARG A 1 97 ? -3.194 5.178 -2.423 1.00 94.44 97 ARG A N 1
ATOM 691 C CA . ARG A 1 97 ? -2.448 5.206 -3.676 1.00 94.44 97 ARG A CA 1
ATOM 692 C C . ARG A 1 97 ? -0.992 4.921 -3.371 1.00 94.44 97 ARG A C 1
ATOM 694 O O . ARG A 1 97 ? -0.425 5.539 -2.477 1.00 94.44 97 ARG A O 1
ATOM 701 N N . LEU A 1 98 ? -0.423 3.994 -4.121 1.00 94.31 98 LEU A N 1
ATOM 702 C CA . LEU A 1 98 ? 0.961 3.570 -4.028 1.00 94.31 98 LEU A CA 1
ATOM 703 C C . LEU A 1 98 ? 1.661 3.950 -5.325 1.00 94.31 98 LEU A C 1
ATOM 705 O O . LEU A 1 98 ? 1.140 3.690 -6.410 1.00 94.31 98 LEU A O 1
ATOM 709 N N . LEU A 1 99 ? 2.828 4.567 -5.220 1.00 93.12 99 LEU A N 1
ATOM 710 C CA . LEU A 1 99 ? 3.664 4.882 -6.368 1.00 93.12 99 LEU A CA 1
ATOM 711 C C . LEU A 1 99 ? 5.117 4.583 -6.026 1.00 93.12 99 LEU A C 1
ATOM 713 O O . LEU A 1 99 ? 5.686 5.187 -5.119 1.00 93.12 99 LEU A O 1
ATOM 717 N N . GLN A 1 100 ? 5.720 3.656 -6.762 1.00 89.25 100 GLN A N 1
ATOM 718 C CA . GLN A 1 100 ? 7.148 3.401 -6.657 1.00 89.25 100 GLN A CA 1
ATOM 719 C C . GLN A 1 100 ? 7.907 4.473 -7.450 1.00 89.25 100 GLN A C 1
ATOM 721 O O . GLN A 1 100 ? 7.737 4.607 -8.657 1.00 89.25 100 GLN A O 1
ATOM 726 N N . THR A 1 101 ? 8.753 5.236 -6.765 1.00 84.69 101 THR A N 1
ATOM 727 C CA . THR A 1 101 ? 9.610 6.275 -7.352 1.00 84.69 101 THR A CA 1
ATOM 728 C C . THR A 1 101 ? 11.083 5.948 -7.104 1.00 84.69 101 THR A C 1
ATOM 730 O O . THR A 1 101 ? 11.413 5.036 -6.343 1.00 84.69 101 THR A O 1
ATOM 733 N N . GLN A 1 102 ? 11.990 6.734 -7.690 1.00 82.75 102 GLN A N 1
ATOM 734 C CA . GLN A 1 102 ? 13.424 6.638 -7.386 1.00 82.75 102 GLN A CA 1
ATOM 735 C C . GLN A 1 102 ? 13.758 7.001 -5.928 1.00 82.75 102 GLN A C 1
ATOM 737 O O . GLN A 1 102 ? 14.771 6.546 -5.407 1.00 82.75 102 GLN A O 1
ATOM 742 N N . ALA A 1 103 ? 12.916 7.799 -5.262 1.00 79.50 103 ALA A N 1
ATOM 743 C CA . ALA A 1 103 ? 13.100 8.176 -3.861 1.00 79.50 103 ALA A CA 1
ATOM 744 C C . ALA A 1 103 ? 12.587 7.107 -2.876 1.00 79.50 103 ALA A C 1
ATOM 746 O O . ALA A 1 103 ? 12.913 7.165 -1.691 1.00 79.50 103 ALA A O 1
ATOM 747 N N . GLY A 1 104 ? 11.793 6.142 -3.357 1.00 87.75 104 GLY A N 1
ATOM 748 C CA . GLY A 1 104 ? 11.142 5.120 -2.544 1.00 87.75 104 GLY A CA 1
ATOM 749 C C . GLY A 1 104 ? 9.662 4.948 -2.888 1.00 87.75 104 GLY A C 1
ATOM 750 O O . GLY A 1 104 ? 9.218 5.290 -3.985 1.00 87.75 104 GLY A O 1
ATOM 751 N N . LEU A 1 105 ? 8.900 4.395 -1.949 1.00 91.31 105 LEU A N 1
ATOM 752 C CA . LEU A 1 105 ? 7.454 4.243 -2.043 1.00 91.31 105 LEU A CA 1
ATOM 753 C C . LEU A 1 105 ? 6.762 5.535 -1.606 1.00 91.31 105 LEU A C 1
ATOM 755 O O . LEU A 1 105 ? 6.873 5.945 -0.454 1.00 91.31 105 LEU A O 1
ATOM 759 N N . THR A 1 106 ? 5.990 6.142 -2.497 1.00 91.88 106 THR A N 1
ATOM 760 C CA . THR A 1 106 ? 5.002 7.149 -2.118 1.00 91.88 106 THR A CA 1
ATOM 761 C C . THR A 1 106 ? 3.691 6.455 -1.765 1.00 91.88 106 THR A C 1
ATOM 763 O O . THR A 1 106 ? 3.124 5.747 -2.600 1.00 91.88 106 THR A O 1
ATOM 766 N N . LEU A 1 107 ? 3.200 6.675 -0.547 1.00 92.19 107 LEU A N 1
ATOM 767 C CA . LEU A 1 107 ? 1.892 6.221 -0.081 1.00 92.19 107 LEU A CA 1
ATOM 768 C C . LEU A 1 107 ? 1.024 7.439 0.224 1.00 92.19 107 LEU A C 1
ATOM 770 O O . LEU A 1 107 ? 1.357 8.233 1.096 1.00 92.19 107 LEU A O 1
ATOM 774 N N . ALA A 1 108 ? -0.109 7.562 -0.461 1.00 91.88 108 ALA A N 1
ATOM 775 C CA . ALA A 1 108 ? -1.130 8.553 -0.140 1.00 91.88 108 ALA A CA 1
ATOM 776 C C . ALA A 1 108 ? -2.375 7.857 0.418 1.00 91.88 108 ALA A C 1
ATOM 778 O O . ALA A 1 108 ? -2.996 7.044 -0.272 1.00 91.88 108 ALA A O 1
ATOM 779 N N . SER A 1 109 ? -2.729 8.183 1.655 1.00 90.44 109 SER A N 1
ATOM 780 C CA . SER A 1 109 ? -3.961 7.793 2.340 1.00 90.44 109 SER A CA 1
ATOM 781 C C . SER A 1 109 ? -4.910 9.008 2.423 1.00 90.44 109 SER A C 1
ATOM 783 O O . SER A 1 109 ? -4.560 10.099 1.966 1.00 90.44 109 SER A O 1
ATOM 785 N N . PRO A 1 110 ? -6.128 8.866 2.977 1.00 86.75 110 PRO A N 1
ATOM 786 C CA . PRO A 1 110 ? -7.009 10.009 3.222 1.00 86.75 110 PRO A CA 1
ATOM 787 C C . PRO A 1 110 ? -6.418 11.070 4.159 1.00 86.75 110 PRO A C 1
ATOM 789 O O . PRO A 1 110 ? -6.834 12.225 4.097 1.00 86.75 110 PRO A O 1
ATOM 792 N N . THR A 1 111 ? -5.495 10.679 5.038 1.00 83.19 111 THR A N 1
ATOM 793 C CA . THR A 1 111 ? -4.931 11.534 6.091 1.00 83.19 111 THR A CA 1
ATOM 794 C C . THR A 1 111 ? -3.483 11.918 5.831 1.00 83.19 111 THR A C 1
ATOM 796 O O . THR A 1 111 ? -3.057 12.981 6.271 1.00 83.19 111 THR A O 1
ATOM 799 N N . ASP A 1 112 ? -2.745 11.101 5.081 1.00 83.62 112 ASP A N 1
ATOM 800 C CA . ASP A 1 112 ? -1.293 11.193 4.995 1.00 83.62 112 ASP A CA 1
ATOM 801 C C . ASP A 1 112 ? -0.792 11.089 3.558 1.00 83.62 112 ASP A C 1
ATOM 803 O O . ASP A 1 112 ? -1.375 10.424 2.699 1.00 83.62 112 ASP A O 1
ATOM 807 N N . ASN A 1 113 ? 0.349 11.721 3.303 1.00 88.94 113 ASN A N 1
ATOM 808 C CA . ASN A 1 113 ? 1.122 11.523 2.087 1.00 88.94 113 ASN A CA 1
ATOM 809 C C . ASN A 1 113 ? 2.584 11.323 2.481 1.00 88.94 113 ASN A C 1
ATOM 811 O O . ASN A 1 113 ? 3.251 12.254 2.931 1.00 88.94 113 ASN A O 1
ATOM 815 N N . LEU A 1 114 ? 3.041 10.080 2.382 1.00 87.44 114 LEU A N 1
ATOM 816 C CA . LEU A 1 114 ? 4.309 9.611 2.916 1.00 87.44 114 LEU A CA 1
ATOM 817 C C . LEU A 1 114 ? 5.247 9.234 1.775 1.00 87.44 114 LEU A C 1
ATOM 819 O O . LEU A 1 114 ? 4.828 8.622 0.794 1.00 87.44 114 LEU A O 1
ATOM 823 N N . ILE A 1 115 ? 6.530 9.551 1.936 1.00 89.50 115 ILE A N 1
ATOM 824 C CA . ILE A 1 115 ? 7.613 9.015 1.110 1.00 89.50 115 ILE A CA 1
ATOM 825 C C . ILE A 1 115 ? 8.435 8.107 2.016 1.00 89.50 115 ILE A C 1
ATOM 827 O O . ILE A 1 115 ? 8.998 8.560 3.012 1.00 89.50 115 ILE A O 1
ATOM 831 N N . LEU A 1 116 ? 8.461 6.824 1.681 1.00 89.75 116 LEU A N 1
ATOM 832 C CA . LEU A 1 116 ? 9.006 5.761 2.509 1.00 89.75 116 LEU A CA 1
ATOM 833 C C . LEU A 1 116 ? 10.105 5.022 1.757 1.00 89.75 116 LEU A C 1
ATOM 835 O O . LEU A 1 116 ? 10.027 4.814 0.547 1.00 89.75 116 LEU A O 1
ATOM 839 N N . GLN A 1 117 ? 11.114 4.567 2.482 1.00 89.81 117 GLN A N 1
ATOM 840 C CA . GLN A 1 117 ? 12.141 3.691 1.947 1.00 89.81 117 GLN A CA 1
ATOM 841 C C . GLN A 1 117 ? 11.833 2.249 2.320 1.00 89.81 117 GLN A C 1
ATOM 843 O O . GLN A 1 117 ? 11.306 1.967 3.396 1.00 89.81 117 GLN A O 1
ATOM 848 N N . ARG A 1 118 ? 12.144 1.335 1.399 1.00 89.06 118 ARG A N 1
ATOM 849 C CA . ARG A 1 118 ? 12.047 -0.096 1.670 1.00 89.06 118 ARG A CA 1
ATOM 850 C C . ARG A 1 118 ? 13.076 -0.442 2.738 1.00 89.06 118 ARG A C 1
ATOM 852 O O . ARG A 1 118 ? 14.247 -0.102 2.590 1.00 89.06 118 ARG A O 1
ATOM 859 N N . CYS A 1 119 ? 12.639 -1.141 3.773 1.00 85.44 119 CYS A N 1
ATOM 860 C CA . CYS A 1 119 ? 13.537 -1.667 4.779 1.00 85.44 119 CYS A CA 1
ATOM 861 C C . CYS A 1 119 ? 14.251 -2.894 4.211 1.00 85.44 119 CYS A C 1
ATOM 863 O O . CYS A 1 119 ? 13.631 -3.907 3.889 1.00 85.44 119 CYS A O 1
ATOM 865 N N . THR A 1 120 ? 15.556 -2.754 4.002 1.00 74.31 120 THR A N 1
ATOM 866 C CA . THR A 1 120 ? 16.465 -3.818 3.574 1.00 74.31 120 THR A CA 1
ATOM 867 C C . THR A 1 120 ? 17.374 -4.109 4.762 1.00 74.31 120 THR A C 1
ATOM 869 O O . THR A 1 120 ? 18.038 -3.183 5.214 1.00 74.31 120 THR A O 1
ATOM 872 N N . ASP A 1 121 ? 17.362 -5.349 5.252 1.00 55.50 121 ASP A N 1
ATOM 873 C CA . ASP A 1 121 ? 17.952 -5.838 6.515 1.00 55.50 121 ASP A CA 1
ATOM 874 C C . ASP A 1 121 ? 17.033 -5.688 7.751 1.00 55.50 121 ASP A C 1
ATOM 876 O O . ASP A 1 121 ? 17.011 -4.656 8.423 1.00 55.50 121 ASP A O 1
ATOM 880 N N . LEU A 1 122 ? 16.282 -6.761 8.047 1.00 46.84 122 LEU A N 1
ATOM 881 C CA . LEU A 1 122 ? 15.821 -7.121 9.397 1.00 46.84 122 LEU A CA 1
ATOM 882 C C . LEU A 1 122 ? 16.677 -8.286 9.903 1.00 46.84 122 LEU A C 1
ATOM 884 O O . LEU A 1 122 ? 16.913 -9.214 9.092 1.00 46.84 122 LEU A O 1
#

Foldseek 3Di:
DDDDDDDDPPPPPPPPPPDAQLRCCQVPPAAWWDAPPPLPDDQAIWGRDSQKTDGRQKIFGFPDKDWDDDPPPFTWIKTWTHQIDGPNHGDDTWIWIWTQDPQGIFIDTPVDTDHIHGDDDD

pLDDT: mean 82.05, std 16.46, range [44.97, 98.25]